Protein AF-A0A6N9SK10-F1 (afdb_monomer_lite)

Secondary structure (DSSP, 8-state):
--SSSTTTHHHHHHTGGG-HHHHHHHHHHHHHHHHHHHHHHH----SSS-HHHHHHHHHHHHHHHHHHHHHTT--HHHHHHHHHHHHHHSSHHHHHHHHHTGGGHHHHHHHHHHHHHHHHHTTSPP----HHHHHHHHHTT--

Organism: Escherichia coli (NCBI:txid562)

Sequence (143 aa):
VAGGAVGSVAGGILFSPLGPFGALTGRVVGGVLGGMIASAVSGKIAGALVEEDRVKILAMIQEQVTWLAGSFLLTGHEIENLNANLARVIDQNALEIIFAAGIQQRAATNMLIKPLVVSIIRQRPVMEYDASHLGNMVNRLEE

Foldseek 3Di:
DDDQDPQQPVQQVPQCVVPPQSSLLRRLLSRLLVVVLVCLCPDPDDDPDDSVLLNVLSVLLSVVLSVLCVVLVPGNVLSNQLSVVCVVQPDPVLSVQLVVCPVCSNVSSCVRRVVSSVVSSVPDDDDDDDPVVVVVVVVVVVD

Radius of gyration: 19.24 Å; chains: 1; bounding box: 59×41×47 Å

pLDDT: mean 74.14, std 14.99, range [26.92, 91.31]

Structure (mmCIF, N/CA/C/O backbone):
data_AF-A0A6N9SK10-F1
#
_entry.id   AF-A0A6N9SK10-F1
#
loop_
_atom_site.group_PDB
_atom_site.id
_atom_site.type_symbol
_atom_site.label_atom_id
_atom_site.label_alt_id
_atom_site.label_comp_id
_atom_site.label_asym_id
_atom_site.label_entity_id
_atom_site.label_seq_id
_atom_site.pdbx_PDB_ins_code
_atom_site.Cartn_x
_atom_site.Cartn_y
_atom_site.Cartn_z
_atom_site.occupancy
_atom_site.B_iso_or_equiv
_atom_site.auth_seq_id
_atom_site.auth_comp_id
_atom_site.auth_asym_id
_atom_site.auth_atom_id
_atom_site.pdbx_PDB_model_num
ATOM 1 N N . VAL A 1 1 ? -11.825 24.591 -1.934 1.00 40.16 1 VAL A N 1
ATOM 2 C CA . VAL A 1 1 ? -10.538 23.974 -2.336 1.00 40.16 1 VAL A CA 1
ATOM 3 C C . VAL A 1 1 ? -9.615 23.964 -1.125 1.00 40.16 1 VAL A C 1
ATOM 5 O O . VAL A 1 1 ? -8.883 24.915 -0.925 1.00 40.16 1 VAL A O 1
ATOM 8 N N . ALA A 1 2 ? -9.737 22.965 -0.252 1.00 39.22 2 ALA A N 1
ATOM 9 C CA . ALA A 1 2 ? -8.826 22.714 0.872 1.00 39.22 2 ALA A CA 1
ATOM 10 C C . ALA A 1 2 ? -9.251 21.381 1.499 1.00 39.22 2 ALA A C 1
ATOM 12 O O . ALA A 1 2 ? -10.379 21.262 1.961 1.00 39.22 2 ALA A O 1
ATOM 13 N N . GLY A 1 3 ? -8.395 20.365 1.430 1.00 26.92 3 GLY A N 1
ATOM 14 C CA . GLY A 1 3 ? -8.690 19.032 1.973 1.00 26.92 3 GLY A CA 1
ATOM 15 C C . GLY A 1 3 ? -7.815 17.905 1.415 1.00 26.92 3 GLY A C 1
ATOM 16 O O . GLY A 1 3 ? -7.724 16.853 2.027 1.00 26.92 3 GLY A O 1
ATOM 17 N N . GLY A 1 4 ? -7.126 18.115 0.287 1.00 31.77 4 GLY A N 1
ATOM 18 C CA . GLY A 1 4 ? -6.444 17.026 -0.433 1.00 31.77 4 GLY A CA 1
ATOM 19 C C . GLY A 1 4 ? -4.932 16.872 -0.230 1.00 31.77 4 GLY A C 1
ATOM 20 O O . GLY A 1 4 ? -4.353 15.989 -0.846 1.00 31.77 4 GLY A O 1
ATOM 21 N N . ALA A 1 5 ? -4.259 17.707 0.568 1.00 40.59 5 ALA A N 1
ATOM 22 C CA . ALA A 1 5 ? -2.789 17.774 0.531 1.00 40.59 5 ALA A CA 1
ATOM 23 C C . ALA A 1 5 ? -2.058 16.964 1.617 1.00 40.59 5 ALA A C 1
ATOM 25 O O . ALA A 1 5 ? -0.865 16.723 1.473 1.00 40.59 5 ALA A O 1
ATOM 26 N N . VAL A 1 6 ? -2.728 16.527 2.689 1.00 40.78 6 VAL A N 1
ATOM 27 C CA . VAL A 1 6 ? -2.020 15.953 3.854 1.00 40.78 6 VAL A CA 1
ATOM 28 C C . VAL A 1 6 ? -1.672 14.468 3.665 1.00 40.78 6 VAL A C 1
ATOM 30 O O . VAL A 1 6 ? -0.642 14.021 4.156 1.00 40.78 6 VAL A O 1
ATOM 33 N N . GLY A 1 7 ? -2.438 13.712 2.869 1.00 41.03 7 GLY A N 1
ATOM 34 C CA . GLY A 1 7 ? -2.143 12.293 2.600 1.00 41.03 7 GLY A CA 1
ATOM 35 C C . GLY A 1 7 ? -1.013 12.051 1.588 1.00 41.03 7 GLY A C 1
ATOM 36 O O . GLY A 1 7 ? -0.359 11.013 1.615 1.00 41.03 7 GLY A O 1
ATOM 37 N N . SER A 1 8 ? -0.742 13.016 0.704 1.00 47.78 8 SER A N 1
ATOM 38 C CA . SER A 1 8 ? 0.194 12.854 -0.419 1.00 47.78 8 SER A CA 1
ATOM 39 C C . SER A 1 8 ? 1.665 13.125 -0.081 1.00 47.78 8 SER A C 1
ATOM 41 O O . SER A 1 8 ? 2.547 12.701 -0.829 1.00 47.78 8 SER A O 1
ATOM 43 N N . VAL A 1 9 ? 1.958 13.835 1.015 1.00 47.72 9 VAL A N 1
ATOM 44 C CA . VAL A 1 9 ? 3.321 14.347 1.273 1.00 47.72 9 VAL A CA 1
ATOM 45 C C . VAL A 1 9 ? 4.261 13.279 1.838 1.00 47.72 9 VAL A C 1
ATOM 47 O O . VAL A 1 9 ? 5.447 13.289 1.524 1.00 47.72 9 VAL A O 1
ATOM 50 N N . ALA A 1 10 ? 3.745 12.320 2.613 1.00 48.84 10 ALA A N 1
ATOM 51 C CA . ALA A 1 10 ? 4.579 11.293 3.242 1.00 48.84 10 ALA A CA 1
ATOM 52 C C . ALA A 1 10 ? 5.109 10.253 2.237 1.00 48.84 10 ALA A C 1
ATOM 54 O O . ALA A 1 10 ? 6.240 9.790 2.357 1.00 48.84 10 ALA A O 1
ATOM 55 N N . GLY A 1 11 ? 4.321 9.915 1.213 1.00 46.06 11 GLY A N 1
ATOM 56 C CA . GLY A 1 11 ? 4.709 8.903 0.233 1.00 46.06 11 GLY A CA 1
ATOM 57 C C . GLY A 1 11 ? 5.827 9.372 -0.701 1.00 46.06 11 GLY A C 1
ATOM 58 O O . GLY A 1 11 ? 6.812 8.665 -0.884 1.00 46.06 11 GLY A O 1
ATOM 59 N N . GLY A 1 12 ? 5.717 10.584 -1.259 1.00 52.12 12 GLY A N 1
ATOM 60 C CA . GLY A 1 12 ? 6.618 11.074 -2.315 1.00 52.12 12 GLY A CA 1
ATOM 61 C C . GLY A 1 12 ? 8.081 11.279 -1.903 1.00 52.12 12 GLY A C 1
ATOM 62 O O . GLY A 1 12 ? 8.951 11.314 -2.769 1.00 52.12 12 GLY A O 1
ATOM 63 N N . ILE A 1 13 ? 8.366 11.397 -0.603 1.00 54.22 13 ILE A N 1
ATOM 64 C CA . ILE A 1 13 ? 9.727 11.623 -0.089 1.00 54.22 13 ILE A CA 1
ATOM 65 C C . ILE A 1 13 ? 10.399 10.303 0.314 1.00 54.22 13 ILE A C 1
ATOM 67 O O . ILE A 1 13 ? 11.621 10.197 0.216 1.00 54.22 13 ILE A O 1
ATOM 71 N N . LEU A 1 14 ? 9.628 9.274 0.690 1.00 59.06 14 LEU A N 1
ATOM 72 C CA . LEU A 1 14 ? 10.163 8.033 1.263 1.00 59.06 14 LEU A CA 1
ATOM 73 C C . LEU A 1 14 ? 11.115 7.278 0.317 1.00 59.06 14 LEU A C 1
ATOM 75 O O . LEU A 1 14 ? 12.086 6.676 0.763 1.00 59.06 14 LEU A O 1
ATOM 79 N N . PHE A 1 15 ? 10.872 7.360 -0.992 1.00 61.22 15 PHE A N 1
ATOM 80 C CA . PHE A 1 15 ? 11.708 6.736 -2.024 1.00 61.22 15 PHE A CA 1
ATOM 81 C C . PHE A 1 15 ? 12.498 7.746 -2.861 1.00 61.22 15 PHE A C 1
ATOM 83 O O . PHE A 1 15 ? 13.121 7.367 -3.847 1.00 61.22 15 PHE A O 1
ATOM 90 N N . SER A 1 16 ? 12.521 9.023 -2.471 1.00 59.09 16 SER A N 1
ATOM 91 C CA . SER A 1 16 ? 13.311 10.053 -3.160 1.00 59.09 16 SER A CA 1
ATOM 92 C C . SER A 1 16 ? 14.813 9.737 -3.301 1.00 59.09 16 SER A C 1
ATOM 94 O O . SER A 1 16 ? 15.373 10.114 -4.333 1.00 59.09 16 SER A O 1
ATOM 96 N N . PRO A 1 17 ? 15.475 8.980 -2.389 1.00 63.56 17 PRO A N 1
ATOM 97 C CA . PRO A 1 17 ? 16.867 8.572 -2.597 1.00 63.56 17 PRO A CA 1
ATOM 98 C C . PRO A 1 17 ? 17.072 7.626 -3.790 1.00 63.56 17 PRO A C 1
ATOM 100 O O . PRO A 1 17 ? 18.191 7.494 -4.272 1.00 63.56 17 PRO A O 1
ATOM 103 N N . LEU A 1 18 ? 16.007 6.989 -4.295 1.00 62.25 18 LEU A N 1
ATOM 104 C CA . LEU A 1 18 ? 16.045 6.105 -5.469 1.00 62.25 18 LEU A CA 1
ATOM 105 C C . LEU A 1 18 ? 15.887 6.875 -6.795 1.00 62.25 18 LEU A C 1
ATOM 107 O O . LEU A 1 18 ? 15.619 6.285 -7.843 1.00 62.25 18 LEU A O 1
ATOM 111 N N . GLY A 1 19 ? 16.031 8.202 -6.761 1.00 65.44 19 GLY A N 1
ATOM 112 C CA . GLY A 1 19 ? 15.919 9.071 -7.926 1.00 65.44 19 GLY A CA 1
ATOM 113 C C . GLY A 1 19 ? 14.468 9.425 -8.293 1.00 65.44 19 GLY A C 1
ATOM 114 O O . GLY A 1 19 ? 13.534 9.172 -7.525 1.00 65.44 19 GLY A O 1
ATOM 115 N N . PRO A 1 20 ? 14.245 10.027 -9.477 1.00 61.12 20 PRO A N 1
ATOM 116 C CA . PRO A 1 20 ? 12.934 10.546 -9.884 1.00 61.12 20 PRO A CA 1
ATOM 117 C C . PRO A 1 20 ? 11.845 9.463 -9.942 1.00 61.12 20 PRO A C 1
ATOM 119 O O . PRO A 1 20 ? 10.679 9.744 -9.666 1.00 61.12 20 PRO A O 1
ATOM 122 N N . PHE A 1 21 ? 12.224 8.213 -10.224 1.00 58.66 21 PHE A N 1
ATOM 123 C CA . PHE A 1 21 ? 11.309 7.072 -10.227 1.00 58.66 21 PHE A CA 1
ATOM 124 C C . PHE A 1 21 ? 10.798 6.726 -8.827 1.00 58.66 21 PHE A C 1
ATOM 126 O O . PHE A 1 21 ? 9.606 6.477 -8.656 1.00 58.66 21 PHE A O 1
ATOM 133 N N . GLY A 1 22 ? 11.659 6.789 -7.810 1.00 61.16 22 GLY A N 1
ATOM 134 C CA . GLY A 1 22 ? 11.249 6.548 -6.430 1.00 61.16 22 GLY A CA 1
ATOM 135 C C . GLY A 1 22 ? 10.265 7.605 -5.920 1.00 61.16 22 GLY A C 1
ATOM 136 O O . GLY A 1 22 ? 9.242 7.268 -5.325 1.00 61.16 22 GLY A O 1
ATOM 137 N N . ALA A 1 23 ? 10.494 8.883 -6.236 1.00 64.62 23 ALA A N 1
ATOM 138 C CA . ALA A 1 23 ? 9.567 9.955 -5.863 1.00 64.62 23 ALA A CA 1
ATOM 139 C C . ALA A 1 23 ? 8.164 9.782 -6.488 1.00 64.62 23 ALA A C 1
ATOM 141 O O . ALA A 1 23 ? 7.152 10.062 -5.838 1.00 64.62 23 ALA A O 1
ATOM 142 N N . LEU A 1 24 ? 8.086 9.283 -7.727 1.00 60.72 24 LEU A N 1
ATOM 143 C CA . LEU A 1 24 ? 6.819 8.958 -8.393 1.00 60.72 24 LEU A CA 1
ATOM 144 C C . LEU A 1 24 ? 6.114 7.777 -7.719 1.00 60.72 24 LEU A C 1
ATOM 146 O O . LEU A 1 24 ? 4.951 7.899 -7.334 1.00 60.72 24 LEU A O 1
ATOM 150 N N . THR A 1 25 ? 6.838 6.680 -7.497 1.00 61.44 25 THR A N 1
ATOM 151 C CA . THR A 1 25 ? 6.365 5.483 -6.785 1.00 61.44 25 THR A CA 1
ATOM 152 C C . THR A 1 25 ? 5.753 5.835 -5.428 1.00 61.44 25 THR A C 1
ATOM 154 O O . THR A 1 25 ? 4.638 5.420 -5.106 1.00 61.44 25 THR A O 1
ATOM 157 N N . GLY A 1 26 ? 6.431 6.689 -4.664 1.00 64.69 26 GLY A N 1
ATOM 158 C CA . GLY A 1 26 ? 5.957 7.152 -3.368 1.00 64.69 26 GLY A CA 1
ATOM 159 C C . GLY A 1 26 ? 4.634 7.925 -3.417 1.00 64.69 26 GLY A C 1
ATOM 160 O O . GLY A 1 26 ? 3.756 7.727 -2.575 1.00 64.69 26 GLY A O 1
ATOM 161 N N . ARG A 1 27 ? 4.449 8.787 -4.424 1.00 67.62 27 ARG A N 1
ATOM 162 C CA . ARG A 1 27 ? 3.212 9.572 -4.588 1.00 67.62 27 ARG A CA 1
ATOM 163 C C . ARG A 1 27 ? 2.008 8.695 -4.920 1.00 67.62 27 ARG A C 1
ATOM 165 O O . ARG A 1 27 ? 0.922 8.943 -4.400 1.00 67.62 27 ARG A O 1
ATOM 172 N N . VAL A 1 28 ? 2.194 7.691 -5.773 1.00 65.50 28 VAL A N 1
ATOM 173 C CA . VAL A 1 28 ? 1.095 6.843 -6.256 1.00 65.50 28 VAL A CA 1
ATOM 174 C C . VAL A 1 28 ? 0.573 5.932 -5.138 1.00 65.50 28 VAL A C 1
ATOM 176 O O . VAL A 1 28 ? -0.639 5.847 -4.943 1.00 65.50 28 VAL A O 1
ATOM 179 N N . VAL A 1 29 ? 1.456 5.321 -4.336 1.00 66.62 29 VAL A N 1
ATOM 180 C CA . VAL A 1 29 ? 1.045 4.513 -3.167 1.00 66.62 29 VAL A CA 1
ATOM 181 C C . VAL A 1 29 ? 0.334 5.377 -2.117 1.00 66.62 29 VAL A C 1
ATOM 183 O O . VAL A 1 29 ? -0.722 4.998 -1.610 1.00 66.62 29 VAL A O 1
ATOM 186 N N . GLY A 1 30 ? 0.877 6.565 -1.822 1.00 68.12 30 GLY A N 1
ATOM 187 C CA . GLY A 1 30 ? 0.300 7.476 -0.830 1.00 68.12 30 GLY A CA 1
ATOM 188 C C . GLY A 1 30 ? -1.071 8.036 -1.225 1.00 68.12 30 GLY A C 1
ATOM 189 O O . GLY A 1 30 ? -1.928 8.218 -0.365 1.00 68.12 30 GLY A O 1
ATOM 190 N N . GLY A 1 31 ? -1.312 8.275 -2.519 1.00 72.31 31 GLY A N 1
ATOM 191 C CA . GLY A 1 31 ? -2.571 8.847 -3.004 1.00 72.31 31 GLY A CA 1
ATOM 192 C C . GLY A 1 31 ? -3.781 7.928 -2.821 1.00 72.31 31 GLY A C 1
ATOM 193 O O . GLY A 1 31 ? -4.821 8.372 -2.338 1.00 72.31 31 GLY A O 1
ATOM 194 N N . VAL A 1 32 ? -3.650 6.645 -3.171 1.00 71.88 32 VAL A N 1
ATOM 195 C CA . VAL A 1 32 ? -4.781 5.701 -3.125 1.00 71.88 32 VAL A CA 1
ATOM 196 C C . VAL A 1 32 ? -5.100 5.292 -1.692 1.00 71.88 32 VAL A C 1
ATOM 198 O O . VAL A 1 32 ? -6.236 5.449 -1.250 1.00 71.88 32 VAL A O 1
ATOM 201 N N . LEU A 1 33 ? -4.096 4.851 -0.930 1.00 72.44 33 LEU A N 1
ATOM 202 C CA . LEU A 1 33 ? -4.304 4.433 0.460 1.00 72.44 33 LEU A CA 1
ATOM 203 C C . LEU A 1 33 ? -4.631 5.617 1.378 1.00 72.44 33 LEU A C 1
ATOM 205 O O . LEU A 1 33 ? -5.484 5.487 2.253 1.00 72.44 33 LEU A O 1
ATOM 209 N N . GLY A 1 34 ? -4.061 6.799 1.120 1.00 73.88 34 GLY A N 1
ATOM 210 C CA . GLY A 1 34 ? -4.461 8.032 1.800 1.00 73.88 34 GLY A CA 1
ATOM 211 C C . GLY A 1 34 ? -5.935 8.380 1.567 1.00 73.88 34 GLY A C 1
ATOM 212 O O . GLY A 1 34 ? -6.622 8.795 2.499 1.00 73.88 34 GLY A O 1
ATOM 213 N N . GLY A 1 35 ? -6.452 8.140 0.356 1.00 76.81 35 GLY A N 1
ATOM 214 C CA . GLY A 1 35 ? -7.879 8.271 0.048 1.00 76.81 35 GLY A CA 1
ATOM 215 C C . GLY A 1 35 ? -8.756 7.275 0.815 1.00 76.81 35 GLY A C 1
ATOM 216 O O . GLY A 1 35 ? -9.821 7.650 1.310 1.00 76.81 35 GLY A O 1
ATOM 217 N N . MET A 1 36 ? -8.298 6.030 0.979 1.00 78.12 36 MET A N 1
ATOM 218 C CA . MET A 1 36 ? -9.011 5.008 1.761 1.00 78.12 36 MET A CA 1
ATOM 219 C C . MET A 1 36 ? -9.055 5.361 3.252 1.00 78.12 36 MET A C 1
ATOM 221 O O . MET A 1 36 ? -10.116 5.274 3.864 1.00 78.12 36 MET A O 1
ATOM 225 N N . ILE A 1 37 ? -7.940 5.832 3.822 1.00 78.06 37 ILE A N 1
ATOM 226 C CA . ILE A 1 37 ? -7.876 6.289 5.220 1.00 78.06 37 ILE A CA 1
ATOM 227 C C . ILE A 1 37 ? -8.809 7.485 5.439 1.00 78.06 37 ILE A C 1
ATOM 229 O O . ILE A 1 37 ? -9.609 7.476 6.373 1.00 78.06 37 ILE A O 1
ATOM 233 N N . ALA A 1 38 ? -8.770 8.490 4.559 1.00 78.75 38 ALA A N 1
ATOM 234 C CA . ALA A 1 38 ? -9.664 9.647 4.647 1.00 78.75 38 ALA A CA 1
ATOM 235 C C . ALA A 1 38 ? -11.150 9.247 4.553 1.00 78.75 38 ALA A C 1
ATOM 237 O O . ALA A 1 38 ? -12.003 9.809 5.245 1.00 78.75 38 ALA A O 1
ATOM 238 N N . SER A 1 39 ? -11.463 8.245 3.729 1.00 74.75 39 SER A N 1
ATOM 239 C CA . SER A 1 39 ? -12.816 7.688 3.606 1.00 74.75 39 SER A CA 1
ATOM 240 C C . SER A 1 39 ? -13.244 6.922 4.863 1.00 74.75 39 SER A C 1
ATOM 242 O O . SER A 1 39 ? -14.400 7.009 5.267 1.00 74.75 39 SER A O 1
ATOM 244 N N . ALA A 1 40 ? -12.320 6.217 5.521 1.00 76.50 40 ALA A N 1
ATOM 245 C CA . ALA A 1 40 ? -12.600 5.500 6.764 1.00 76.50 40 ALA A CA 1
ATOM 246 C C . ALA A 1 40 ? -12.894 6.443 7.943 1.00 76.50 40 ALA A C 1
ATOM 248 O O . ALA A 1 40 ? -13.762 6.128 8.749 1.00 76.50 40 ALA A O 1
ATOM 249 N N . VAL A 1 41 ? -12.221 7.599 8.006 1.00 73.31 41 VAL A N 1
ATOM 250 C CA . VAL A 1 41 ? -12.452 8.654 9.017 1.00 73.31 41 VAL A CA 1
ATOM 251 C C . VAL A 1 41 ? -13.765 9.404 8.768 1.00 73.31 41 VAL A C 1
ATOM 253 O O . VAL A 1 41 ? -14.481 9.784 9.686 1.00 73.31 41 VAL A O 1
ATOM 256 N N . SER A 1 42 ? -14.112 9.644 7.502 1.00 71.88 42 SER A N 1
ATOM 257 C CA . SER A 1 42 ? -15.322 10.408 7.158 1.00 71.88 42 SER A CA 1
ATOM 258 C C . SER A 1 42 ? -16.608 9.568 7.140 1.00 71.88 42 SER A C 1
ATOM 260 O O . SER A 1 42 ? -17.708 10.123 7.209 1.00 71.88 42 SER A O 1
ATOM 262 N N . GLY A 1 43 ? -16.500 8.241 7.051 1.00 61.97 43 GLY A N 1
ATOM 263 C CA . GLY A 1 43 ? -17.639 7.334 6.957 1.00 61.97 43 GLY A CA 1
ATOM 264 C C . GLY A 1 43 ? -18.242 6.966 8.314 1.00 61.97 43 GLY A C 1
ATOM 265 O O . GLY A 1 43 ? -17.669 6.188 9.070 1.00 61.97 43 GLY A O 1
ATOM 266 N N . LYS A 1 44 ? -19.478 7.404 8.587 1.00 51.34 44 LYS A N 1
ATOM 267 C CA . LYS A 1 44 ? -20.309 6.788 9.637 1.00 51.34 44 LYS A CA 1
ATOM 268 C C . LYS A 1 44 ? -20.784 5.420 9.155 1.00 51.34 44 LYS A C 1
ATOM 270 O O . LYS A 1 44 ? -21.799 5.333 8.472 1.00 51.34 44 LYS A O 1
ATOM 275 N N . ILE A 1 45 ? -20.063 4.353 9.483 1.00 51.03 45 ILE A N 1
ATOM 276 C CA . ILE A 1 45 ? -20.464 2.995 9.097 1.00 51.03 45 ILE A CA 1
ATOM 277 C C . ILE A 1 45 ? -20.576 2.127 10.347 1.00 51.03 45 ILE A C 1
ATOM 279 O O . ILE A 1 45 ? -19.591 1.913 11.057 1.00 51.03 45 ILE A O 1
ATOM 283 N N . ALA A 1 46 ? -21.797 1.639 10.573 1.00 48.50 46 ALA A N 1
ATOM 284 C CA . ALA A 1 46 ? -22.159 0.658 11.582 1.00 48.50 46 ALA A CA 1
ATOM 285 C C . ALA A 1 46 ? -21.453 -0.677 11.301 1.00 48.50 46 ALA A C 1
ATOM 287 O O . ALA A 1 46 ? -21.653 -1.284 10.253 1.00 48.50 46 ALA A O 1
ATOM 288 N N . GLY A 1 47 ? -20.619 -1.113 12.237 1.00 58.03 47 GLY A N 1
ATOM 289 C CA . GLY A 1 47 ? -19.886 -2.373 12.190 1.00 58.03 47 GLY A CA 1
ATOM 290 C C . GLY A 1 47 ? -19.100 -2.561 13.485 1.00 58.03 47 GLY A C 1
ATOM 291 O O . GLY A 1 47 ? -18.945 -1.611 14.252 1.00 58.03 47 GLY A O 1
ATOM 292 N N . ALA A 1 48 ? -18.608 -3.776 13.734 1.00 63.44 48 ALA A N 1
ATOM 293 C CA . ALA A 1 48 ? -17.850 -4.105 14.946 1.00 63.44 48 ALA A CA 1
ATOM 294 C C . ALA A 1 48 ? -16.518 -3.332 15.070 1.00 63.44 48 ALA A C 1
ATOM 296 O O . ALA A 1 48 ? -15.950 -3.269 16.157 1.00 63.44 48 ALA A O 1
ATOM 297 N N . LEU A 1 49 ? -16.032 -2.730 13.974 1.00 71.81 49 LEU A N 1
ATOM 298 C CA . LEU A 1 49 ? -14.830 -1.901 13.969 1.00 71.81 49 LEU A CA 1
ATOM 299 C C . LEU A 1 49 ? -15.108 -0.433 14.303 1.00 71.81 49 LEU A C 1
ATOM 301 O O . LEU A 1 49 ? -15.829 0.276 13.588 1.00 71.81 49 LEU A O 1
ATOM 305 N N . VAL A 1 50 ? -14.385 0.059 15.304 1.00 80.62 50 VAL A N 1
ATOM 306 C CA . VAL A 1 50 ? -14.262 1.489 15.592 1.00 80.62 50 VAL A CA 1
ATOM 307 C C . VAL A 1 50 ? -13.499 2.182 14.454 1.00 80.62 50 VAL A C 1
ATOM 309 O O . VAL A 1 50 ? -12.666 1.581 13.772 1.00 80.62 50 VAL A O 1
ATOM 312 N N . GLU A 1 51 ? -13.806 3.456 14.213 1.00 81.50 51 GLU A N 1
ATOM 313 C CA . GLU A 1 51 ? -13.120 4.304 13.227 1.00 81.50 51 GLU A CA 1
ATOM 314 C C . GLU A 1 51 ? -11.593 4.283 13.413 1.00 81.50 51 GLU A C 1
ATOM 316 O O . GLU A 1 51 ? -10.845 4.068 12.461 1.00 81.50 51 GLU A O 1
ATOM 321 N N . GLU A 1 52 ? -11.136 4.406 14.659 1.00 81.88 52 GLU A N 1
ATOM 322 C CA . GLU A 1 52 ? -9.716 4.399 15.007 1.00 81.88 52 GLU A CA 1
ATOM 323 C C . GLU A 1 52 ? -9.018 3.091 14.598 1.00 81.88 52 GLU A C 1
ATOM 325 O O . GLU A 1 52 ? -7.917 3.114 14.044 1.00 81.88 52 GLU A O 1
ATOM 330 N N . ASP A 1 53 ? -9.669 1.946 14.810 1.00 85.19 53 ASP A N 1
ATOM 331 C CA . ASP A 1 53 ? -9.103 0.639 14.472 1.00 85.19 53 ASP A CA 1
ATOM 332 C C . ASP A 1 53 ? -9.042 0.420 12.959 1.00 85.19 53 ASP A C 1
ATOM 334 O O . ASP A 1 53 ? -8.068 -0.141 12.452 1.00 85.19 53 ASP A O 1
ATOM 338 N N . ARG A 1 54 ? -10.019 0.946 12.207 1.00 83.25 54 ARG A N 1
ATOM 339 C CA . ARG A 1 54 ? -9.963 0.956 10.736 1.00 83.25 54 ARG A CA 1
ATOM 340 C C . ARG A 1 54 ? -8.770 1.746 10.231 1.00 83.25 54 ARG A C 1
ATOM 342 O O . ARG A 1 54 ? -8.034 1.257 9.377 1.00 83.25 54 ARG A O 1
ATOM 349 N N . VAL A 1 55 ? -8.563 2.945 10.770 1.00 85.69 55 VAL A N 1
ATOM 350 C CA . VAL A 1 55 ? -7.431 3.798 10.392 1.00 85.69 55 VAL A CA 1
ATOM 351 C C . VAL A 1 55 ? -6.106 3.110 10.712 1.00 85.69 55 VAL A C 1
ATOM 353 O O . VAL A 1 55 ? -5.219 3.092 9.859 1.00 85.69 55 VAL A O 1
ATOM 356 N N . LYS A 1 56 ? -5.977 2.482 11.888 1.00 87.50 56 LYS A N 1
ATOM 357 C CA . LYS A 1 56 ? -4.777 1.713 12.265 1.00 87.50 56 LYS A CA 1
ATOM 358 C C . LYS A 1 56 ? -4.498 0.562 11.298 1.00 87.50 56 LYS A C 1
ATOM 360 O O . LYS A 1 56 ? -3.356 0.389 10.874 1.00 87.50 56 LYS A O 1
ATOM 365 N N . ILE A 1 57 ? -5.521 -0.206 10.919 1.00 88.44 57 ILE A N 1
ATOM 366 C CA . ILE A 1 57 ? -5.368 -1.326 9.980 1.00 88.44 57 ILE A CA 1
ATOM 367 C C . ILE A 1 57 ? -4.991 -0.825 8.583 1.00 88.44 57 ILE A C 1
ATOM 369 O O . ILE A 1 57 ? -4.059 -1.352 7.976 1.00 88.44 57 ILE A O 1
ATOM 373 N N . LEU A 1 58 ? -5.650 0.222 8.084 1.00 87.81 58 LEU A N 1
ATOM 374 C CA . LEU A 1 58 ? -5.322 0.825 6.790 1.00 87.81 58 LEU A CA 1
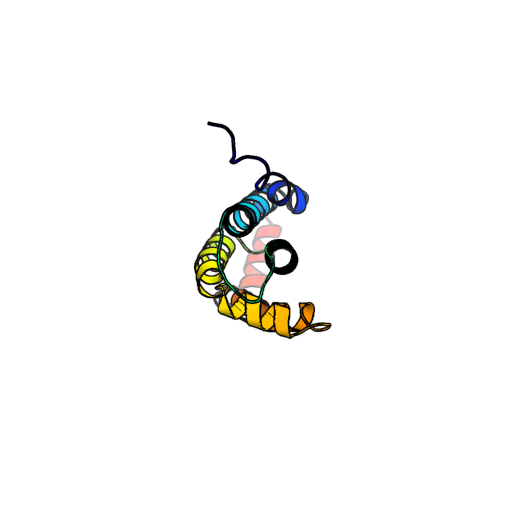ATOM 375 C C . LEU A 1 58 ? -3.900 1.405 6.765 1.00 87.81 58 LEU A C 1
ATOM 377 O O . LEU A 1 58 ? -3.190 1.230 5.775 1.00 87.81 58 LEU A O 1
ATOM 381 N N . ALA A 1 59 ? -3.449 2.021 7.860 1.00 85.44 59 ALA A N 1
ATOM 382 C CA . ALA A 1 59 ? -2.074 2.491 8.002 1.00 85.44 59 ALA A CA 1
ATOM 383 C C . ALA A 1 59 ? -1.064 1.329 7.974 1.00 85.44 59 ALA A C 1
ATOM 385 O O . ALA A 1 59 ? -0.038 1.423 7.301 1.00 85.44 59 ALA A O 1
ATOM 386 N N . MET A 1 60 ? -1.375 0.206 8.630 1.00 87.69 60 MET A N 1
ATOM 387 C CA . MET A 1 60 ? -0.545 -1.005 8.586 1.00 87.69 60 MET A CA 1
ATOM 388 C C . MET A 1 60 ? -0.470 -1.599 7.172 1.00 87.69 60 MET A C 1
ATOM 390 O O . MET A 1 60 ? 0.598 -2.020 6.726 1.00 87.69 60 MET A O 1
ATOM 394 N N . ILE A 1 61 ? -1.587 -1.606 6.437 1.00 88.44 61 ILE A N 1
ATOM 395 C CA . ILE A 1 61 ? -1.608 -2.023 5.031 1.00 88.44 61 ILE A CA 1
ATOM 396 C C . ILE A 1 61 ? -0.732 -1.091 4.184 1.00 88.44 61 ILE A C 1
ATOM 398 O O . ILE A 1 61 ? 0.066 -1.569 3.378 1.00 88.44 61 ILE A O 1
ATOM 402 N N . GLN A 1 62 ? -0.830 0.225 4.390 1.00 85.62 62 GLN A N 1
ATOM 403 C CA . GLN A 1 62 ? -0.003 1.206 3.690 1.00 85.62 62 GLN A CA 1
ATOM 404 C C . GLN A 1 62 ? 1.485 1.012 3.946 1.00 85.62 62 GLN A C 1
ATOM 406 O O . GLN A 1 62 ? 2.260 1.023 2.989 1.00 85.62 62 GLN A O 1
ATOM 411 N N . GLU A 1 63 ? 1.888 0.795 5.193 1.00 85.00 63 GLU A N 1
ATOM 412 C CA . GLU A 1 63 ? 3.275 0.487 5.539 1.00 85.00 63 GLU A CA 1
ATOM 413 C C . GLU A 1 63 ? 3.763 -0.755 4.778 1.00 85.00 63 GLU A C 1
ATOM 415 O O . GLU A 1 63 ? 4.814 -0.724 4.135 1.00 85.00 63 GLU A O 1
ATOM 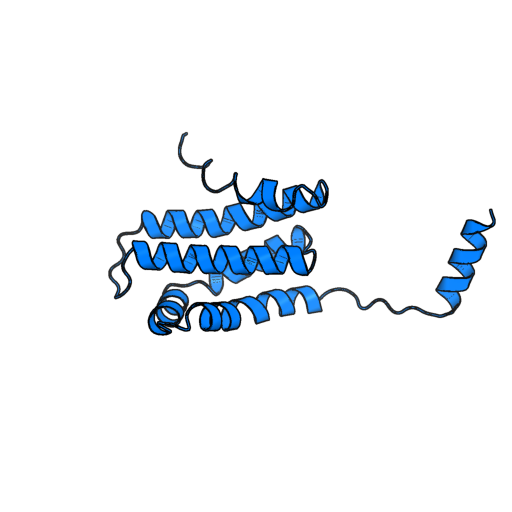420 N N . GLN A 1 64 ? 2.957 -1.820 4.756 1.00 86.56 64 GLN A N 1
ATOM 421 C CA . GLN A 1 64 ? 3.320 -3.075 4.103 1.00 86.56 64 GLN A CA 1
ATOM 422 C C . GLN A 1 64 ? 3.413 -2.955 2.575 1.00 86.56 64 GLN A C 1
ATOM 424 O O . GLN A 1 64 ? 4.350 -3.482 1.971 1.00 86.56 64 GLN A O 1
ATOM 429 N N . VAL A 1 65 ? 2.461 -2.266 1.938 1.00 85.69 65 VAL A N 1
ATOM 430 C CA . VAL A 1 65 ? 2.478 -2.004 0.489 1.00 85.69 65 VAL A CA 1
ATOM 431 C C . VAL A 1 65 ? 3.693 -1.161 0.122 1.00 85.69 65 VAL A C 1
ATOM 433 O O . VAL A 1 65 ? 4.401 -1.486 -0.828 1.00 85.69 65 VAL A O 1
ATOM 436 N N . THR A 1 66 ? 3.971 -0.120 0.907 1.00 81.88 66 THR A N 1
ATOM 437 C CA . THR A 1 66 ? 5.121 0.768 0.716 1.00 81.88 66 THR A CA 1
ATOM 438 C C . THR A 1 66 ? 6.424 -0.021 0.817 1.00 81.88 66 THR A C 1
ATOM 440 O O . THR A 1 66 ? 7.235 0.012 -0.106 1.00 81.88 66 THR A O 1
ATOM 443 N N . TRP A 1 67 ? 6.597 -0.808 1.883 1.00 85.31 67 TRP A N 1
ATOM 444 C CA . TRP A 1 67 ? 7.775 -1.653 2.072 1.00 85.31 67 TRP A CA 1
ATOM 445 C C . TRP A 1 67 ? 8.008 -2.607 0.895 1.00 85.31 67 TRP A C 1
ATOM 447 O O . TRP A 1 67 ? 9.129 -2.714 0.394 1.00 85.31 67 TRP A O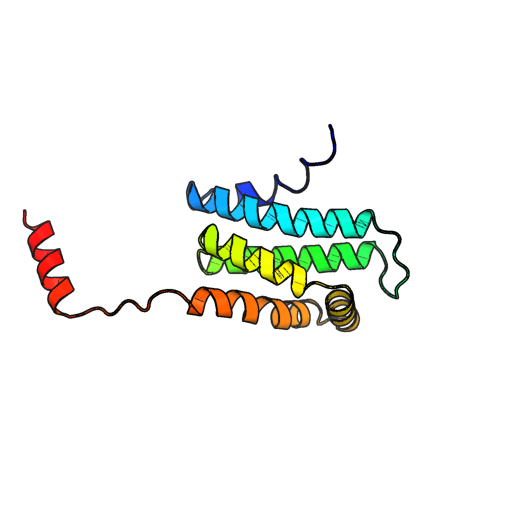 1
ATOM 457 N N . LEU A 1 68 ? 6.957 -3.280 0.418 1.00 86.94 68 LEU A N 1
ATOM 458 C CA . LEU A 1 68 ? 7.054 -4.215 -0.705 1.00 86.94 68 LEU A CA 1
ATOM 459 C C . LEU A 1 68 ? 7.347 -3.499 -2.030 1.00 86.94 68 LEU A C 1
ATOM 461 O O . LEU A 1 68 ? 8.174 -3.977 -2.803 1.00 86.94 68 LEU A O 1
ATOM 465 N N . ALA A 1 69 ? 6.721 -2.346 -2.272 1.00 84.00 69 ALA A N 1
ATOM 466 C CA . ALA A 1 69 ? 6.964 -1.545 -3.467 1.00 84.00 69 ALA A CA 1
ATOM 467 C C . ALA A 1 69 ? 8.425 -1.088 -3.564 1.00 84.00 69 ALA A C 1
ATOM 469 O O . ALA A 1 69 ? 9.034 -1.197 -4.627 1.00 84.00 69 ALA A O 1
ATOM 470 N N . GLY A 1 70 ? 9.000 -0.649 -2.441 1.00 81.12 70 GLY A N 1
ATOM 471 C CA . GLY A 1 70 ? 10.418 -0.313 -2.345 1.00 81.12 70 GLY A CA 1
ATOM 472 C C . GLY A 1 70 ? 11.323 -1.531 -2.510 1.00 81.12 70 GLY A C 1
ATOM 473 O O . GLY A 1 70 ? 12.258 -1.500 -3.304 1.00 81.12 70 GLY A O 1
ATOM 474 N N . SER A 1 71 ? 11.012 -2.627 -1.810 1.00 85.12 71 SER A N 1
ATOM 475 C CA . SER A 1 71 ? 11.830 -3.850 -1.818 1.00 85.12 71 SER A CA 1
ATOM 476 C C . SER A 1 71 ? 11.955 -4.479 -3.206 1.00 85.12 71 SER A C 1
ATOM 478 O O . SER A 1 71 ? 13.007 -5.008 -3.549 1.00 85.12 71 SER A O 1
ATOM 480 N N . PHE A 1 72 ? 10.893 -4.422 -4.013 1.00 86.38 72 PHE A N 1
ATOM 481 C CA . PHE A 1 72 ? 10.877 -4.995 -5.361 1.00 86.38 72 PHE A CA 1
ATOM 482 C C . PHE A 1 72 ? 11.119 -3.980 -6.477 1.00 86.38 72 PHE A C 1
ATOM 484 O O . PHE A 1 72 ? 11.051 -4.347 -7.656 1.00 86.38 72 PHE A O 1
ATOM 491 N N . LEU A 1 73 ? 11.403 -2.724 -6.113 1.00 84.19 73 LEU A N 1
ATOM 492 C CA . LEU A 1 73 ? 11.554 -1.610 -7.046 1.00 84.19 73 LEU A CA 1
ATOM 493 C C . LEU A 1 73 ? 10.400 -1.598 -8.055 1.00 84.19 73 LEU A C 1
ATOM 495 O O . LEU A 1 73 ? 10.609 -1.707 -9.264 1.00 84.19 73 LEU A O 1
ATOM 499 N N . LEU A 1 74 ? 9.165 -1.578 -7.547 1.00 85.06 74 LEU A N 1
ATOM 500 C CA . LEU A 1 74 ? 7.995 -1.529 -8.417 1.00 85.06 74 LEU A CA 1
ATOM 501 C C . LEU A 1 74 ? 8.017 -0.235 -9.237 1.00 85.06 74 LEU A C 1
ATOM 503 O O . LEU A 1 74 ? 8.239 0.861 -8.714 1.00 85.06 74 LEU A O 1
ATOM 507 N N . THR A 1 75 ? 7.772 -0.382 -10.533 1.00 82.44 75 THR A N 1
ATOM 508 C CA . THR A 1 75 ? 7.613 0.731 -11.467 1.00 82.44 75 THR A CA 1
ATOM 509 C C . THR A 1 75 ? 6.292 1.461 -11.216 1.00 82.44 75 THR A C 1
ATOM 511 O O . THR A 1 75 ? 5.368 0.913 -10.612 1.00 82.44 75 THR A O 1
ATOM 514 N N . GLY A 1 76 ? 6.160 2.691 -11.725 1.00 78.44 76 GLY A N 1
ATOM 515 C CA . GLY A 1 76 ? 4.915 3.460 -11.590 1.00 78.44 76 GLY A CA 1
ATOM 516 C C . GLY A 1 76 ? 3.686 2.697 -12.100 1.00 78.44 76 GLY A C 1
ATOM 517 O O . GLY A 1 76 ? 2.671 2.643 -11.412 1.00 78.44 76 GLY A O 1
ATOM 518 N N . HIS A 1 77 ? 3.813 2.012 -13.240 1.00 82.69 77 HIS A N 1
ATOM 519 C CA . HIS A 1 77 ? 2.725 1.216 -13.810 1.00 82.69 77 HIS A CA 1
ATOM 520 C C . HIS A 1 77 ? 2.356 -0.003 -12.947 1.00 82.69 77 HIS A C 1
ATOM 522 O O . HIS A 1 77 ? 1.177 -0.293 -12.743 1.00 82.69 77 HIS A O 1
ATOM 528 N N . GLU A 1 78 ? 3.348 -0.703 -12.387 1.00 86.06 78 GLU A N 1
ATOM 529 C CA . GLU A 1 78 ? 3.107 -1.828 -11.473 1.00 86.06 78 GLU A CA 1
ATOM 530 C C . GLU A 1 78 ? 2.381 -1.377 -10.201 1.00 86.06 78 GLU A C 1
ATOM 532 O O . GLU A 1 78 ? 1.529 -2.098 -9.685 1.00 86.06 78 GLU A O 1
ATOM 537 N N . ILE A 1 79 ? 2.672 -0.170 -9.716 1.00 82.44 79 ILE A N 1
ATOM 538 C CA . ILE A 1 79 ? 2.010 0.410 -8.545 1.00 82.44 79 ILE A CA 1
ATOM 539 C C . ILE A 1 79 ? 0.584 0.849 -8.869 1.00 82.44 79 ILE A C 1
ATOM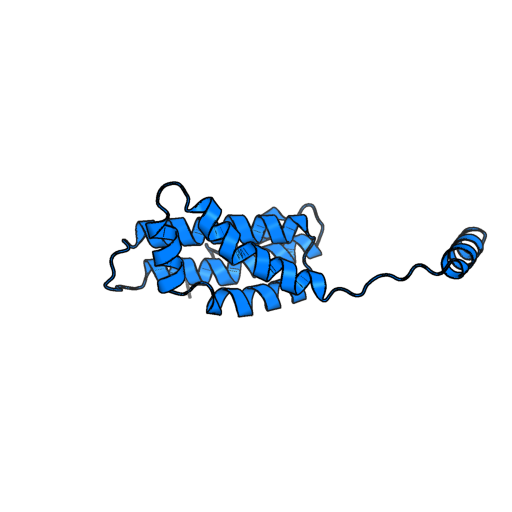 541 O O . ILE A 1 79 ? -0.312 0.635 -8.056 1.00 82.44 79 ILE A O 1
ATOM 545 N N . GLU A 1 80 ? 0.339 1.434 -10.040 1.00 83.06 80 GLU A N 1
ATOM 546 C CA . GLU A 1 80 ? -1.019 1.756 -10.492 1.00 83.06 80 GLU A CA 1
ATOM 547 C C . GLU A 1 80 ? -1.880 0.492 -10.593 1.00 83.06 80 GLU A C 1
ATOM 549 O O . GLU A 1 80 ? -3.000 0.459 -10.076 1.00 83.06 80 GLU A O 1
ATOM 554 N N . ASN A 1 81 ? -1.328 -0.576 -11.177 1.00 87.25 81 ASN A N 1
ATOM 555 C CA . ASN A 1 81 ? -1.985 -1.877 -11.241 1.00 87.25 81 ASN A CA 1
ATOM 556 C C . ASN A 1 81 ? -2.224 -2.452 -9.833 1.00 87.25 81 ASN A C 1
ATOM 558 O O . ASN A 1 81 ? -3.327 -2.901 -9.518 1.00 87.25 81 ASN A O 1
ATOM 562 N N . LEU A 1 82 ? -1.230 -2.379 -8.942 1.00 86.75 82 LEU A N 1
ATOM 563 C CA . LEU A 1 82 ? -1.376 -2.803 -7.550 1.00 86.75 82 LEU A CA 1
ATOM 564 C C . LEU A 1 82 ? -2.513 -2.054 -6.859 1.00 86.75 82 LEU A C 1
ATOM 566 O O . LEU A 1 82 ? -3.390 -2.683 -6.278 1.00 86.75 82 LEU A O 1
ATOM 570 N N . ASN A 1 83 ? -2.544 -0.731 -6.972 1.00 82.38 83 ASN A N 1
ATOM 571 C CA . ASN A 1 83 ? -3.557 0.117 -6.361 1.00 82.38 83 ASN A CA 1
ATOM 572 C C . ASN A 1 83 ? -4.974 -0.181 -6.865 1.00 82.38 83 ASN A C 1
ATOM 574 O O . ASN A 1 83 ? -5.906 -0.258 -6.062 1.00 82.38 83 ASN A O 1
ATOM 578 N N . ALA A 1 84 ? -5.138 -0.398 -8.172 1.00 84.31 84 ALA A N 1
ATOM 579 C CA . ALA A 1 84 ? -6.425 -0.771 -8.756 1.00 84.31 84 ALA A CA 1
ATOM 580 C C . ALA A 1 84 ? -6.955 -2.105 -8.196 1.00 84.31 84 ALA A C 1
ATOM 582 O O . ALA A 1 84 ? -8.166 -2.297 -8.080 1.00 84.31 84 ALA A O 1
ATOM 583 N N . ASN A 1 85 ? -6.057 -3.022 -7.828 1.00 85.75 85 ASN A N 1
ATOM 584 C CA . ASN A 1 85 ? -6.415 -4.301 -7.219 1.00 85.75 85 ASN A CA 1
ATOM 585 C C . ASN A 1 85 ? -6.550 -4.220 -5.691 1.00 85.75 85 ASN A C 1
ATOM 587 O O . ASN A 1 85 ? -7.429 -4.869 -5.129 1.00 85.75 85 ASN A O 1
ATOM 591 N N . LEU A 1 86 ? -5.759 -3.379 -5.019 1.00 83.81 86 LEU A N 1
ATOM 592 C CA . LEU A 1 86 ? -5.847 -3.143 -3.576 1.00 83.81 86 LEU A CA 1
ATOM 593 C C . LEU A 1 86 ? -7.225 -2.622 -3.174 1.00 83.81 86 LEU A C 1
ATOM 595 O O . LEU A 1 86 ? -7.792 -3.122 -2.211 1.00 83.81 86 LEU A O 1
ATOM 599 N N . ALA A 1 87 ? -7.806 -1.695 -3.941 1.00 78.12 87 ALA A N 1
ATOM 600 C CA . ALA A 1 87 ? -9.146 -1.172 -3.664 1.00 78.12 87 ALA A CA 1
ATOM 601 C C . ALA A 1 87 ? -10.252 -2.247 -3.709 1.00 78.12 87 ALA A C 1
ATOM 603 O O . ALA A 1 87 ? -11.302 -2.067 -3.102 1.00 78.12 87 ALA A O 1
ATOM 604 N N . ARG A 1 88 ? -10.028 -3.362 -4.422 1.00 83.38 88 ARG A N 1
ATOM 605 C CA . ARG A 1 88 ? -10.966 -4.496 -4.473 1.00 83.38 88 ARG A CA 1
ATOM 606 C C . ARG A 1 88 ? -10.764 -5.487 -3.332 1.00 83.38 88 ARG A C 1
ATOM 608 O O . ARG A 1 88 ? -11.714 -6.152 -2.946 1.00 83.38 88 ARG A O 1
ATOM 615 N N . VAL A 1 89 ? -9.531 -5.620 -2.845 1.00 84.25 89 VAL A N 1
ATOM 616 C CA . VAL A 1 89 ? -9.169 -6.592 -1.802 1.00 84.25 89 VAL A CA 1
ATOM 617 C C . VAL A 1 89 ? -9.299 -6.003 -0.402 1.00 84.25 89 VAL A C 1
ATOM 619 O O . VAL A 1 89 ? -9.617 -6.729 0.530 1.00 84.25 89 VAL A O 1
ATOM 622 N N . ILE A 1 90 ? -9.064 -4.702 -0.239 1.00 85.69 90 ILE A N 1
ATOM 623 C CA . ILE A 1 90 ? -9.215 -3.997 1.035 1.00 85.69 90 ILE A CA 1
ATOM 624 C C . ILE A 1 90 ? -10.649 -3.468 1.122 1.00 85.69 90 ILE A C 1
ATOM 626 O O . ILE A 1 90 ? -10.911 -2.273 0.981 1.00 85.69 90 ILE A O 1
ATOM 630 N N . ASP A 1 91 ? -11.584 -4.390 1.315 1.00 85.50 91 ASP A N 1
ATOM 631 C CA . ASP A 1 91 ? -12.975 -4.093 1.630 1.00 85.50 91 ASP A CA 1
ATOM 632 C C . ASP A 1 91 ? -13.230 -4.176 3.147 1.00 85.50 91 ASP A C 1
ATOM 634 O O . ASP A 1 91 ? -12.340 -4.482 3.944 1.00 85.50 91 ASP A O 1
ATOM 638 N N . GLN A 1 92 ? -14.463 -3.887 3.569 1.00 82.88 92 GLN A N 1
ATOM 639 C CA . GLN A 1 92 ? -14.847 -3.946 4.983 1.00 82.88 92 GLN A CA 1
ATOM 640 C C . GLN A 1 92 ? -14.597 -5.339 5.592 1.00 82.88 92 GLN A C 1
ATOM 642 O O . GLN A 1 92 ? -14.154 -5.432 6.734 1.00 82.88 92 GLN A O 1
ATOM 647 N N . ASN A 1 93 ? -14.820 -6.410 4.826 1.00 85.69 93 ASN A N 1
ATOM 648 C CA . ASN A 1 93 ? -14.600 -7.779 5.282 1.00 85.69 93 ASN A CA 1
ATOM 649 C C . ASN A 1 93 ? -13.109 -8.063 5.526 1.00 85.69 93 ASN A C 1
ATOM 651 O O . ASN A 1 93 ? -12.748 -8.622 6.557 1.00 85.69 93 ASN A O 1
ATOM 655 N N . ALA A 1 94 ? -12.217 -7.625 4.637 1.00 86.31 94 ALA A N 1
ATOM 656 C CA . ALA A 1 94 ? -10.778 -7.740 4.848 1.00 86.31 94 ALA A CA 1
ATOM 657 C C . ALA A 1 94 ? -10.316 -6.987 6.105 1.00 86.31 94 ALA A C 1
ATOM 659 O O . ALA A 1 94 ? -9.510 -7.514 6.875 1.00 86.31 94 ALA A O 1
ATOM 660 N N . LEU A 1 95 ? -10.854 -5.787 6.352 1.00 87.62 95 LEU A N 1
ATOM 661 C CA . LEU A 1 95 ? -10.565 -5.033 7.577 1.00 87.62 95 LEU A CA 1
ATOM 662 C C . LEU A 1 95 ? -11.047 -5.778 8.829 1.00 87.62 95 LEU A C 1
ATOM 664 O O . LEU A 1 95 ? -10.325 -5.828 9.823 1.00 87.62 95 LEU A O 1
ATOM 668 N N . GLU A 1 96 ? -12.223 -6.403 8.774 1.00 86.69 96 GLU A N 1
ATOM 669 C CA . GLU A 1 96 ? -12.767 -7.224 9.862 1.00 86.69 96 GLU A CA 1
ATOM 670 C C . GLU A 1 96 ? -11.937 -8.483 10.126 1.00 86.69 96 GLU A C 1
ATOM 672 O O . GLU A 1 96 ? -11.640 -8.778 11.283 1.00 86.69 96 GLU A O 1
ATOM 677 N N . ILE A 1 97 ? -11.481 -9.175 9.079 1.00 87.50 97 ILE A N 1
ATOM 678 C CA . ILE A 1 97 ? -10.575 -10.328 9.189 1.00 87.50 97 ILE A CA 1
ATOM 679 C C . ILE A 1 97 ? -9.265 -9.917 9.873 1.00 87.50 97 ILE A C 1
ATOM 681 O O . ILE A 1 97 ? -8.797 -10.601 10.786 1.00 87.50 97 ILE A O 1
ATOM 685 N N . ILE A 1 98 ? -8.669 -8.794 9.458 1.00 87.81 98 ILE A N 1
ATOM 686 C CA . ILE A 1 98 ? -7.423 -8.296 10.055 1.00 87.81 98 ILE A CA 1
ATOM 687 C C . ILE A 1 98 ? -7.651 -7.885 11.513 1.00 87.81 98 ILE A C 1
ATOM 689 O O . ILE A 1 98 ? -6.829 -8.202 12.372 1.00 87.81 98 ILE A O 1
ATOM 693 N N . PHE A 1 99 ? -8.764 -7.217 11.811 1.00 87.69 99 PHE A N 1
ATOM 694 C CA . PHE A 1 99 ? -9.110 -6.819 13.172 1.00 87.69 99 PHE A CA 1
ATOM 695 C C . PHE A 1 99 ? -9.284 -8.034 14.088 1.00 87.69 99 PHE A C 1
ATOM 697 O O . PHE A 1 99 ? -8.660 -8.103 15.150 1.00 87.69 99 PHE A O 1
ATOM 704 N N . ALA A 1 100 ? -10.053 -9.026 13.634 1.00 88.00 100 ALA A N 1
ATOM 705 C CA . ALA A 1 100 ? -10.314 -10.270 14.351 1.00 88.00 100 ALA A CA 1
ATOM 706 C C . ALA A 1 100 ? -9.042 -11.099 14.598 1.00 88.00 100 ALA A C 1
ATOM 708 O O . ALA A 1 100 ? -8.990 -11.871 15.554 1.00 88.00 100 ALA A O 1
ATOM 709 N N . ALA A 1 101 ? -7.990 -10.913 13.794 1.00 87.88 101 ALA A N 1
ATOM 710 C CA . ALA A 1 101 ? -6.702 -11.573 13.997 1.00 87.88 101 ALA A CA 1
ATOM 711 C C . ALA A 1 101 ? -5.965 -11.121 15.278 1.00 87.88 101 ALA A C 1
ATOM 713 O O . ALA A 1 101 ? -4.976 -11.750 15.664 1.00 87.88 101 ALA A O 1
ATOM 714 N N . GLY A 1 102 ? -6.416 -10.061 15.961 1.00 86.31 102 GLY A N 1
ATOM 715 C CA . GLY A 1 102 ? -5.930 -9.687 17.294 1.00 86.31 102 GLY A CA 1
ATOM 716 C C . GLY A 1 102 ? -4.432 -9.379 17.318 1.00 86.31 102 GLY A C 1
ATOM 717 O O . GLY A 1 102 ? -4.000 -8.382 16.773 1.00 86.31 102 GLY A O 1
ATOM 718 N N . ILE A 1 103 ? -3.598 -10.222 17.930 1.00 86.00 103 ILE A N 1
ATOM 719 C CA . ILE A 1 103 ? -2.129 -10.024 17.946 1.00 86.00 103 ILE A CA 1
ATOM 720 C C . ILE A 1 103 ? -1.505 -10.288 16.558 1.00 86.00 103 ILE A C 1
ATOM 722 O O . ILE A 1 103 ? -0.431 -9.784 16.232 1.00 86.00 103 ILE A O 1
ATOM 726 N N . GLN A 1 104 ? -2.191 -11.054 15.709 1.00 88.19 104 GLN A N 1
ATOM 727 C CA . GLN A 1 104 ? -1.703 -11.507 14.407 1.00 88.19 104 GLN A CA 1
ATOM 728 C C . GLN A 1 104 ? -2.111 -10.585 13.245 1.00 88.19 104 GLN A C 1
ATOM 730 O O . GLN A 1 104 ? -1.985 -10.992 12.091 1.00 88.19 104 GLN A O 1
ATOM 735 N N . GLN A 1 105 ? -2.550 -9.340 13.489 1.00 87.12 105 GLN A N 1
ATOM 736 C CA . GLN A 1 105 ? -2.976 -8.426 12.406 1.00 87.12 105 GLN A CA 1
ATOM 737 C C . GLN A 1 105 ? -1.889 -8.240 11.347 1.00 87.12 105 GLN A C 1
ATOM 739 O O . GLN A 1 105 ? -2.173 -8.272 10.156 1.00 87.12 105 GLN A O 1
ATOM 744 N N . ARG A 1 106 ? -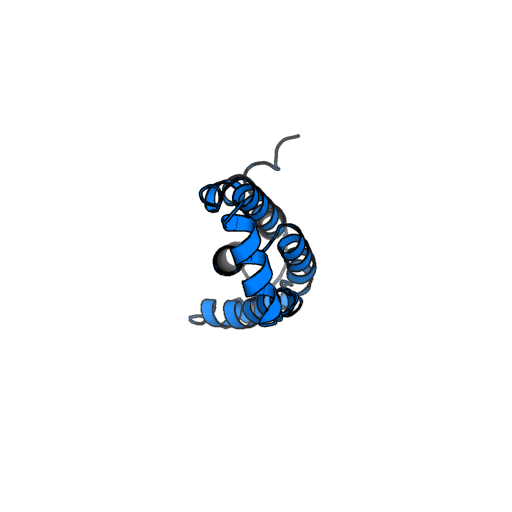0.616 -8.129 11.757 1.00 86.62 106 ARG A N 1
ATOM 745 C CA . ARG A 1 106 ? 0.516 -8.037 10.818 1.00 86.62 106 ARG A CA 1
ATOM 746 C C . ARG A 1 106 ? 0.627 -9.271 9.925 1.00 86.62 106 ARG A C 1
ATOM 748 O O . ARG A 1 106 ? 0.940 -9.147 8.743 1.00 86.62 106 ARG A O 1
ATOM 755 N N . ALA A 1 107 ? 0.387 -10.461 10.472 1.00 87.12 107 ALA A N 1
ATOM 756 C CA . ALA A 1 107 ? 0.406 -11.700 9.704 1.00 87.12 107 ALA A CA 1
ATOM 757 C C . ALA A 1 107 ? -0.796 -11.779 8.750 1.00 87.12 107 ALA A C 1
ATOM 759 O O . ALA A 1 107 ? -0.602 -12.073 7.573 1.00 87.12 107 ALA A O 1
ATOM 760 N N . ALA A 1 108 ? -1.998 -11.431 9.219 1.00 88.44 108 ALA A N 1
ATOM 761 C CA . ALA A 1 108 ? -3.212 -11.385 8.401 1.00 88.44 108 ALA A CA 1
ATOM 762 C C . ALA A 1 108 ? -3.080 -10.387 7.237 1.00 88.44 108 ALA A C 1
ATOM 764 O O . ALA A 1 108 ? -3.289 -10.747 6.080 1.00 88.44 108 ALA A O 1
ATOM 765 N N . THR A 1 109 ? -2.612 -9.170 7.517 1.0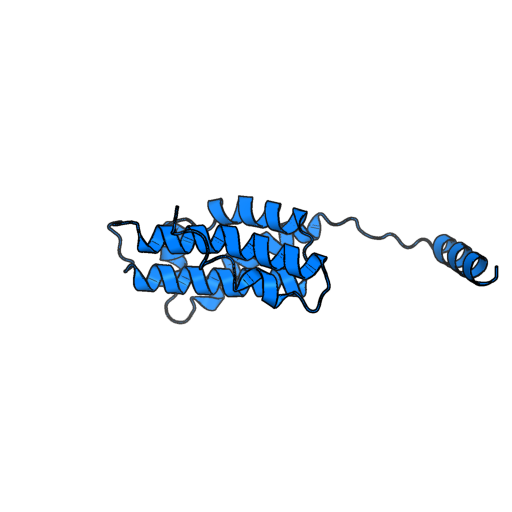0 89.44 109 THR A N 1
ATOM 766 C CA . THR A 1 109 ? -2.287 -8.163 6.499 1.00 89.44 109 THR A CA 1
ATOM 767 C C . THR A 1 109 ? -1.276 -8.709 5.494 1.00 89.44 109 THR A C 1
ATOM 769 O O . THR A 1 109 ? -1.474 -8.618 4.285 1.00 89.44 109 THR A O 1
ATOM 772 N N . ASN A 1 110 ? -0.208 -9.356 5.963 1.00 89.31 110 ASN A N 1
ATOM 773 C CA . ASN A 1 110 ? 0.794 -9.949 5.080 1.00 89.31 110 ASN A CA 1
ATOM 774 C C . ASN A 1 110 ? 0.240 -11.054 4.176 1.00 89.31 110 ASN A C 1
ATOM 776 O O . ASN A 1 110 ? 0.654 -11.142 3.019 1.00 89.31 110 ASN A O 1
ATOM 780 N N . MET A 1 111 ? -0.670 -11.885 4.684 1.00 89.00 111 MET A N 1
ATOM 781 C CA . MET A 1 111 ? -1.320 -12.939 3.904 1.00 89.00 111 MET A CA 1
ATOM 782 C C . MET A 1 111 ? -2.178 -12.373 2.771 1.00 89.00 111 MET A C 1
ATOM 784 O O . MET A 1 111 ? -2.242 -12.989 1.712 1.00 89.00 111 MET A O 1
ATOM 788 N N . LEU A 1 112 ? -2.779 -11.196 2.958 1.00 87.81 112 LEU A N 1
ATOM 789 C CA . LEU A 1 112 ? -3.582 -10.530 1.931 1.00 87.81 112 LEU A CA 1
ATOM 790 C C . LEU A 1 112 ? -2.723 -9.768 0.914 1.00 87.81 112 LEU A C 1
ATOM 792 O O . LEU A 1 112 ? -2.944 -9.858 -0.292 1.00 87.81 112 LEU A O 1
ATOM 796 N N . ILE A 1 113 ? -1.718 -9.029 1.385 1.00 90.25 113 ILE A N 1
ATOM 797 C CA . ILE A 1 113 ? -0.978 -8.082 0.540 1.00 90.25 113 ILE A CA 1
ATOM 798 C C . ILE A 1 113 ? 0.146 -8.756 -0.258 1.00 90.25 113 ILE A C 1
ATOM 800 O O . ILE A 1 113 ? 0.364 -8.416 -1.423 1.00 90.25 113 ILE A O 1
ATOM 804 N N . LYS A 1 114 ? 0.868 -9.729 0.319 1.00 91.31 114 LYS A N 1
ATOM 805 C CA . LYS A 1 114 ? 2.016 -10.356 -0.365 1.00 91.31 114 LYS A CA 1
ATOM 806 C C . LYS A 1 114 ? 1.630 -11.059 -1.675 1.00 91.31 114 LYS A C 1
ATOM 808 O O . LYS A 1 114 ? 2.332 -10.831 -2.660 1.00 91.31 114 LYS A O 1
ATOM 813 N N . PRO A 1 115 ? 0.550 -11.864 -1.748 1.00 90.50 115 PRO A N 1
ATOM 814 C CA . PRO A 1 115 ? 0.166 -12.520 -2.998 1.00 90.50 115 PRO A CA 1
ATOM 815 C C . PRO A 1 115 ? -0.149 -11.528 -4.120 1.00 90.50 115 PRO A C 1
ATOM 817 O O . PRO A 1 115 ? 0.221 -11.781 -5.265 1.00 90.50 115 PRO A O 1
ATOM 820 N N . LEU A 1 116 ? -0.756 -10.379 -3.795 1.00 89.25 116 LEU A N 1
ATOM 821 C CA . LEU A 1 116 ? -1.039 -9.323 -4.770 1.00 89.25 116 LEU A CA 1
ATOM 822 C C . LEU A 1 116 ? 0.245 -8.769 -5.380 1.00 89.25 116 LEU A C 1
ATOM 824 O O . LEU A 1 116 ? 0.391 -8.759 -6.600 1.00 89.25 116 LEU A O 1
ATOM 828 N N . VAL A 1 117 ? 1.206 -8.375 -4.545 1.00 88.69 117 VAL A N 1
ATOM 829 C CA . VAL A 1 117 ? 2.479 -7.829 -5.033 1.00 88.69 117 VAL A CA 1
ATOM 830 C C . VAL A 1 117 ? 3.250 -8.870 -5.849 1.00 88.69 117 VAL A C 1
ATOM 832 O O . VAL A 1 117 ? 3.734 -8.572 -6.940 1.00 88.69 117 VAL A O 1
ATOM 835 N N . VAL A 1 118 ? 3.304 -10.117 -5.374 1.00 89.62 118 VAL A N 1
ATOM 836 C CA . VAL A 1 118 ? 3.968 -11.214 -6.094 1.00 89.62 118 VAL A CA 1
ATOM 837 C C . VAL A 1 118 ? 3.302 -11.480 -7.448 1.00 89.62 118 VAL A C 1
ATOM 839 O O . VAL A 1 118 ? 4.004 -11.736 -8.424 1.00 89.62 118 VAL A O 1
ATOM 842 N N . SER A 1 119 ? 1.971 -11.384 -7.546 1.00 91.00 119 SER A N 1
ATOM 843 C CA . SER A 1 119 ? 1.247 -11.587 -8.810 1.00 91.00 119 SER A CA 1
ATOM 844 C C . SER A 1 119 ? 1.615 -10.567 -9.891 1.00 91.00 119 SER A C 1
ATOM 846 O O . SER A 1 119 ? 1.600 -10.908 -11.071 1.00 91.00 119 SER A O 1
ATOM 848 N N . ILE A 1 120 ? 1.992 -9.348 -9.493 1.00 88.25 120 ILE A N 1
ATOM 849 C CA . ILE A 1 120 ? 2.423 -8.279 -10.401 1.00 88.25 120 ILE A CA 1
ATOM 850 C C . ILE A 1 120 ? 3.865 -8.517 -10.834 1.00 88.25 120 ILE A C 1
ATOM 852 O O . ILE A 1 120 ? 4.159 -8.531 -12.023 1.00 88.25 120 ILE A O 1
ATOM 856 N N . ILE A 1 121 ? 4.758 -8.809 -9.886 1.00 89.00 121 ILE A N 1
ATOM 857 C CA . ILE A 1 121 ? 6.181 -9.048 -10.177 1.00 89.00 121 ILE A CA 1
ATOM 858 C C . ILE A 1 121 ? 6.368 -10.259 -11.093 1.00 89.00 121 ILE A C 1
ATOM 860 O O . ILE A 1 121 ? 7.243 -10.252 -11.955 1.00 89.00 121 ILE A O 1
ATOM 864 N N . ARG A 1 122 ? 5.531 -11.293 -10.953 1.00 88.69 122 ARG A N 1
ATOM 865 C CA . ARG A 1 122 ? 5.561 -12.475 -11.830 1.00 88.69 122 ARG A CA 1
ATOM 866 C C . ARG A 1 122 ? 5.255 -12.169 -13.299 1.00 88.69 122 ARG A C 1
ATOM 868 O O . ARG A 1 122 ? 5.523 -13.024 -14.133 1.00 88.69 122 ARG A O 1
ATOM 875 N N . GLN A 1 123 ? 4.700 -11.000 -13.614 1.00 87.25 123 GLN A N 1
ATOM 876 C CA . GLN A 1 123 ? 4.435 -10.569 -14.990 1.00 87.25 123 GLN A CA 1
ATOM 877 C C . GLN A 1 123 ? 5.668 -9.937 -15.650 1.00 87.25 123 GLN A C 1
ATOM 879 O O . GLN A 1 123 ? 5.637 -9.659 -16.847 1.00 87.25 123 GLN A O 1
ATOM 884 N N . ARG A 1 124 ? 6.754 -9.703 -14.896 1.00 87.81 124 ARG A N 1
ATOM 885 C CA . ARG A 1 124 ? 8.005 -9.184 -15.454 1.00 87.81 124 ARG A CA 1
ATOM 886 C C . ARG A 1 124 ? 8.586 -10.180 -16.463 1.00 87.81 124 ARG A C 1
ATOM 888 O O . ARG A 1 124 ? 8.549 -11.386 -16.209 1.00 87.81 124 ARG A O 1
ATOM 895 N N . PRO A 1 125 ? 9.149 -9.695 -17.582 1.00 83.31 125 PRO A N 1
ATOM 896 C CA . PRO A 1 125 ? 9.805 -10.567 -18.541 1.00 83.31 125 PRO A CA 1
ATOM 897 C C . PRO A 1 125 ? 10.972 -11.294 -17.865 1.00 83.31 125 PRO A C 1
ATOM 899 O O . PRO A 1 125 ? 11.778 -10.682 -17.159 1.00 83.31 125 PRO A O 1
ATOM 902 N N . VAL A 1 126 ? 11.053 -12.607 -18.079 1.00 77.50 126 VAL A N 1
ATOM 903 C CA . VAL A 1 126 ? 12.215 -13.399 -17.669 1.00 77.50 126 VAL A CA 1
ATOM 904 C C . VAL A 1 126 ? 13.360 -13.023 -18.601 1.00 77.50 126 VAL A C 1
ATOM 906 O O . VAL A 1 126 ? 13.235 -13.144 -19.816 1.00 77.50 126 VAL A O 1
ATOM 909 N N . MET A 1 127 ? 14.460 -12.528 -18.038 1.00 67.62 127 MET A N 1
ATOM 910 C CA . MET A 1 127 ? 15.658 -12.242 -18.821 1.00 67.62 127 MET A CA 1
ATOM 911 C C . MET A 1 127 ? 16.327 -13.569 -19.180 1.00 67.62 127 MET A C 1
ATOM 913 O O . MET A 1 127 ? 16.948 -14.204 -18.327 1.00 67.62 127 MET A O 1
ATOM 917 N N . GLU A 1 128 ? 16.192 -13.997 -20.432 1.00 67.50 128 GLU A N 1
ATOM 918 C CA . GLU A 1 128 ? 17.016 -15.068 -20.987 1.00 67.50 128 GLU A CA 1
ATOM 919 C C . GLU A 1 128 ? 18.368 -14.474 -21.392 1.00 67.50 128 GLU A C 1
ATOM 921 O O . GLU A 1 128 ? 18.475 -13.705 -22.347 1.00 67.50 128 GLU A O 1
ATOM 926 N N . TYR A 1 129 ? 19.412 -14.797 -20.630 1.00 60.62 129 TYR A N 1
ATOM 927 C CA . TYR A 1 129 ? 20.780 -14.486 -21.024 1.00 60.62 129 TYR A CA 1
ATOM 928 C C . TYR A 1 129 ? 21.286 -15.597 -21.941 1.00 60.62 129 TYR A C 1
ATOM 930 O O . TYR A 1 129 ? 21.675 -16.663 -21.467 1.00 60.62 129 TYR A O 1
ATOM 938 N N . ASP A 1 130 ? 21.285 -15.348 -23.250 1.00 66.56 130 ASP A N 1
ATOM 939 C CA . ASP A 1 130 ? 22.019 -16.192 -24.191 1.00 66.56 130 ASP A CA 1
ATOM 940 C C . ASP A 1 130 ? 23.517 -15.837 -24.168 1.00 66.56 130 ASP A C 1
ATOM 942 O O . ASP A 1 130 ? 23.893 -14.667 -24.052 1.00 66.56 130 ASP A O 1
ATOM 946 N N . ALA A 1 131 ? 24.394 -16.837 -24.289 1.00 64.69 131 ALA A N 1
ATOM 947 C CA . ALA A 1 131 ? 25.848 -16.653 -24.204 1.00 64.69 131 ALA A CA 1
ATOM 948 C C . ALA A 1 131 ? 26.392 -15.692 -25.283 1.00 64.69 131 ALA A C 1
ATOM 950 O O . ALA A 1 131 ? 27.408 -15.026 -25.072 1.00 64.69 131 ALA A O 1
ATOM 951 N N . SER A 1 132 ? 25.687 -15.557 -26.411 1.00 64.56 132 SER A N 1
ATOM 952 C CA . SER A 1 132 ? 26.012 -14.604 -27.479 1.00 64.56 132 SER A CA 1
ATOM 953 C C . SER A 1 132 ? 25.851 -13.130 -27.066 1.00 64.56 132 SER A C 1
ATOM 955 O O . SER A 1 132 ? 26.519 -12.255 -27.621 1.00 64.56 132 SER A O 1
ATOM 957 N N . HIS A 1 133 ? 25.023 -12.837 -26.056 1.00 61.97 133 HIS A N 1
ATOM 958 C CA . HIS A 1 133 ? 24.770 -11.473 -25.587 1.00 61.97 133 HIS A CA 1
ATOM 959 C C . HIS A 1 133 ? 25.984 -10.877 -24.854 1.00 61.97 133 HIS A C 1
ATOM 961 O O . HIS A 1 133 ? 26.231 -9.676 -24.950 1.00 61.97 133 HIS A O 1
ATOM 967 N N . LEU A 1 134 ? 26.785 -11.715 -24.181 1.00 62.84 134 LEU A N 1
ATOM 968 C CA . LEU A 1 134 ? 28.010 -11.286 -23.493 1.00 62.84 134 LEU A CA 1
ATOM 969 C C . LEU A 1 134 ? 29.112 -10.885 -24.484 1.00 62.84 134 LEU A C 1
ATOM 971 O O . LEU A 1 134 ? 29.771 -9.868 -24.277 1.00 62.84 134 LEU A O 1
ATOM 975 N N . GLY A 1 135 ? 29.270 -11.624 -25.588 1.00 63.50 135 GLY A N 1
ATOM 976 C CA . GLY A 1 135 ? 30.270 -11.313 -26.619 1.00 63.50 135 GLY A CA 1
ATOM 977 C C . GLY A 1 135 ? 30.029 -9.959 -27.296 1.00 63.50 135 GLY A C 1
ATOM 978 O O . GLY A 1 135 ? 30.962 -9.187 -27.505 1.00 63.50 135 GLY A O 1
ATOM 979 N N . ASN A 1 136 ? 28.764 -9.618 -27.551 1.00 62.53 136 ASN A N 1
ATOM 980 C CA . ASN A 1 136 ? 28.394 -8.334 -28.155 1.00 62.53 136 ASN A CA 1
ATOM 981 C C . ASN A 1 136 ? 28.553 -7.147 -27.192 1.00 62.53 136 ASN A C 1
ATOM 983 O O . ASN A 1 136 ? 28.798 -6.027 -27.635 1.00 62.53 136 ASN A O 1
ATOM 987 N N . MET A 1 137 ? 28.419 -7.369 -25.881 1.00 61.16 137 MET A N 1
ATOM 988 C CA . MET A 1 137 ? 28.655 -6.326 -24.878 1.00 61.16 137 MET A CA 1
ATOM 989 C C . MET A 1 137 ? 30.147 -6.035 -24.683 1.00 61.16 137 MET A C 1
ATOM 991 O O . MET A 1 137 ? 30.499 -4.874 -24.498 1.00 61.16 137 MET A O 1
ATOM 995 N N . VAL A 1 138 ? 31.010 -7.054 -24.764 1.00 62.91 138 VAL A N 1
ATOM 996 C CA . VAL A 1 138 ? 32.472 -6.886 -24.687 1.00 62.91 138 VAL A CA 1
ATOM 997 C C . VAL A 1 138 ? 32.992 -6.091 -25.884 1.00 62.91 138 VAL A C 1
ATOM 999 O O . VAL A 1 138 ? 33.659 -5.084 -25.685 1.00 62.91 138 VAL A O 1
ATOM 1002 N N . ASN A 1 139 ? 32.585 -6.445 -27.108 1.00 61.53 139 ASN A N 1
ATOM 1003 C CA . ASN A 1 139 ? 33.030 -5.730 -28.312 1.00 61.53 139 ASN A CA 1
ATOM 1004 C C . ASN A 1 139 ? 32.640 -4.242 -28.318 1.00 61.53 139 ASN A C 1
ATOM 1006 O O . ASN A 1 139 ? 33.356 -3.422 -28.875 1.00 61.53 139 ASN A O 1
ATOM 1010 N N . ARG A 1 140 ? 31.522 -3.871 -27.682 1.00 59.38 140 ARG A N 1
ATOM 1011 C CA . ARG A 1 140 ? 31.081 -2.469 -27.575 1.00 59.38 140 ARG A CA 1
ATOM 1012 C C . ARG A 1 140 ? 31.813 -1.652 -26.507 1.00 59.38 140 ARG A C 1
ATOM 1014 O O . ARG A 1 140 ? 31.601 -0.446 -26.448 1.00 59.38 140 ARG A O 1
ATOM 1021 N N . LEU A 1 141 ? 32.580 -2.295 -25.629 1.00 59.31 141 LEU A N 1
ATOM 1022 C CA . LEU A 1 141 ? 33.415 -1.628 -24.624 1.00 59.31 141 LEU A CA 1
ATOM 1023 C C . LEU A 1 141 ? 34.861 -1.441 -25.105 1.00 59.31 141 LEU A C 1
ATOM 1025 O O . LEU A 1 141 ? 35.612 -0.708 -24.468 1.00 59.31 141 LEU A O 1
ATOM 1029 N N . GLU A 1 142 ? 35.243 -2.115 -26.191 1.00 58.66 142 GLU A N 1
ATOM 1030 C CA . GLU A 1 142 ? 36.573 -2.037 -26.804 1.00 58.66 142 GLU A CA 1
ATOM 1031 C C . GLU A 1 142 ? 36.654 -1.022 -27.969 1.00 58.66 142 GLU A C 1
ATOM 1033 O O . GLU A 1 142 ? 37.747 -0.793 -28.488 1.00 58.66 142 GLU A O 1
ATOM 1038 N N . GLU A 1 143 ? 35.532 -0.386 -28.340 1.00 48.72 143 GLU A N 1
ATOM 1039 C CA . GLU A 1 143 ? 35.451 0.802 -29.221 1.00 48.72 143 GLU A CA 1
ATOM 1040 C C . GLU A 1 143 ? 35.381 2.107 -28.413 1.00 48.72 143 GLU A C 1
ATOM 1042 O O . GLU A 1 143 ? 36.057 3.083 -28.817 1.00 48.72 143 GLU A O 1
#